Protein AF-A0A4U0QUI2-F1 (afdb_monomer)

Organism: NCBI:txid2023261

Mean predicted aligned error: 5.68 Å

Nearest PDB structures (foldseek):
  6c28-assembly3_A  TM=4.066E-01  e=9.642E-01  Rhodopseudomonas palustris CGA009
  7bdv-assembly1_A  TM=3.893E-01  e=1.362E+00  Sulfobacillus thermosulfidooxidans

Sequence (97 aa):
MGNPTEIISDHEIERGHGSANFGDISPRTVVNQGVLKTAFGYSHGSTAIEILHWHHLIRQDRKMGNQWVLTVKGQKYLRAVYGAHFSEMMRIGAHHA

Secondary structure (DSSP, 8-state):
---HHHHS-HHHHHHHHTTS--TTS-HHHHHHHHHHHHHTT----HHHHHHHHHTTSEEEEGGGTTEEEE-HHHHHHHHHHHTTTHHHHHHHHTT--

Foldseek 3Di:
DDALCVLPNLVNLCVVDVPPPPDPDRSVRLQLVLLLCQLLQHDDDPVSCVSCVVSQQWAQDVVVVRGIHGDPSVLVSNCNNQVVCSVVSNVVSVVND

pLDDT: mean 85.2, std 12.18, range [41.69, 96.25]

Radius of gyration: 13.09 Å; Cα contacts (8 Å, |Δi|>4): 103; chains: 1; bounding box: 28×31×36 Å

Solvent-accessible surface area (backbone atoms only — not comparable to full-atom values): 5699 Å² total; per-residue (Å²): 133,59,58,43,56,82,80,53,40,68,65,61,57,40,72,81,44,69,86,62,87,58,80,97,48,54,73,66,55,51,52,59,51,44,49,50,32,32,70,61,69,48,87,75,58,69,69,56,49,50,56,37,41,74,73,46,25,36,44,70,34,73,90,62,80,55,38,63,36,64,31,76,58,19,51,54,40,45,38,26,73,40,50,93,49,38,72,60,52,54,54,60,36,64,75,78,110

Structure (mmCIF, N/CA/C/O backbone):
data_AF-A0A4U0QUI2-F1
#
_entry.id   AF-A0A4U0QUI2-F1
#
loop_
_atom_site.group_PDB
_atom_site.id
_atom_site.type_symbol
_atom_site.label_atom_id
_atom_site.label_alt_id
_atom_site.label_comp_id
_atom_site.label_asym_id
_atom_site.label_entity_id
_atom_site.label_seq_id
_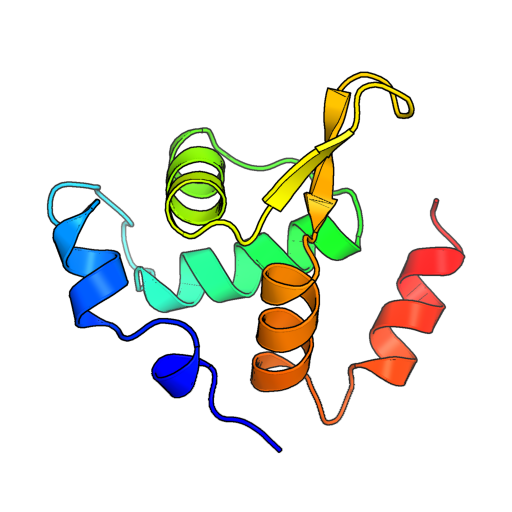atom_site.pdbx_PDB_ins_code
_atom_site.Cartn_x
_atom_site.Cartn_y
_atom_site.Cartn_z
_atom_site.occupancy
_atom_site.B_iso_or_equiv
_atom_site.auth_seq_id
_atom_site.auth_comp_id
_atom_site.auth_asym_id
_atom_site.auth_atom_id
_atom_site.pdbx_PDB_model_num
ATOM 1 N N . MET A 1 1 ? -11.929 -15.915 -2.475 1.00 59.91 1 MET A N 1
ATOM 2 C CA . MET A 1 1 ? -11.008 -14.806 -2.130 1.00 59.91 1 MET A CA 1
ATOM 3 C C . MET A 1 1 ? -10.810 -13.988 -3.391 1.00 59.91 1 MET A C 1
ATOM 5 O O . MET A 1 1 ? -10.745 -14.605 -4.442 1.00 59.91 1 MET A O 1
ATOM 9 N N . GLY A 1 2 ? -10.819 -12.654 -3.314 1.00 73.38 2 GLY A N 1
ATOM 10 C CA . GLY A 1 2 ? -10.574 -11.814 -4.496 1.00 73.38 2 GLY A CA 1
ATOM 11 C C . GLY A 1 2 ? -9.086 -11.755 -4.831 1.00 73.38 2 GLY A C 1
ATOM 12 O O . GLY A 1 2 ? -8.265 -11.937 -3.932 1.00 73.38 2 GLY A O 1
ATOM 13 N N . ASN A 1 3 ? -8.746 -11.497 -6.092 1.00 87.50 3 ASN A N 1
ATOM 14 C CA . ASN A 1 3 ? -7.363 -11.314 -6.521 1.00 87.50 3 ASN A CA 1
ATOM 15 C C . ASN A 1 3 ? -6.997 -9.814 -6.463 1.00 87.50 3 ASN A C 1
ATOM 17 O O . ASN A 1 3 ? -7.740 -8.992 -7.002 1.00 87.50 3 ASN A O 1
ATOM 21 N N . PRO A 1 4 ? -5.883 -9.399 -5.824 1.00 92.38 4 PRO A N 1
ATOM 22 C CA . PRO A 1 4 ? -5.486 -7.988 -5.791 1.00 92.38 4 PRO A CA 1
ATOM 23 C C . PRO A 1 4 ? -5.315 -7.361 -7.185 1.00 92.38 4 PRO A C 1
ATOM 25 O O . PRO A 1 4 ? -5.543 -6.157 -7.326 1.00 92.38 4 PRO A O 1
ATOM 28 N N . THR A 1 5 ? -4.985 -8.151 -8.216 1.00 93.69 5 THR A N 1
ATOM 29 C CA . THR A 1 5 ? -4.871 -7.656 -9.598 1.00 93.69 5 THR A CA 1
ATOM 30 C C . THR A 1 5 ? -6.219 -7.293 -10.230 1.00 93.69 5 THR A C 1
ATOM 32 O O . THR A 1 5 ? -6.248 -6.492 -11.158 1.00 93.69 5 THR A O 1
ATOM 35 N N . GLU A 1 6 ? -7.337 -7.803 -9.701 1.00 92.75 6 GLU A N 1
ATOM 36 C CA . GLU A 1 6 ? -8.700 -7.422 -10.116 1.00 92.75 6 GLU A CA 1
ATOM 37 C C . GLU A 1 6 ? -9.136 -6.076 -9.513 1.00 92.75 6 GLU A C 1
ATOM 39 O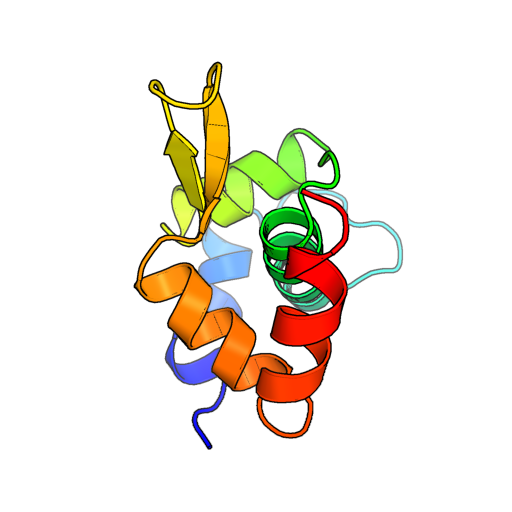 O . GLU A 1 6 ? -10.078 -5.450 -9.993 1.00 92.75 6 GLU A O 1
ATOM 44 N N . ILE A 1 7 ? -8.478 -5.628 -8.437 1.00 94.50 7 ILE A N 1
ATOM 45 C CA . ILE A 1 7 ? -8.785 -4.359 -7.756 1.00 94.50 7 ILE A CA 1
ATOM 46 C C . ILE A 1 7 ? -7.936 -3.219 -8.327 1.00 94.50 7 ILE A C 1
ATOM 48 O O . ILE A 1 7 ? -8.416 -2.087 -8.441 1.00 94.50 7 ILE A O 1
ATOM 52 N N . ILE A 1 8 ? -6.666 -3.512 -8.620 1.00 93.31 8 ILE A N 1
ATOM 53 C CA . ILE A 1 8 ? -5.727 -2.644 -9.338 1.00 93.31 8 ILE A CA 1
ATOM 54 C C . ILE A 1 8 ? -4.839 -3.559 -10.175 1.00 93.31 8 ILE A C 1
ATOM 56 O O . ILE A 1 8 ? -4.103 -4.364 -9.603 1.00 93.31 8 ILE A O 1
ATOM 60 N N . SER A 1 9 ? -4.862 -3.419 -11.494 1.00 93.06 9 SER A N 1
ATOM 61 C CA . SER A 1 9 ? -3.996 -4.172 -12.413 1.00 93.06 9 SER A CA 1
ATOM 62 C C . SER A 1 9 ? -2.529 -3.723 -12.3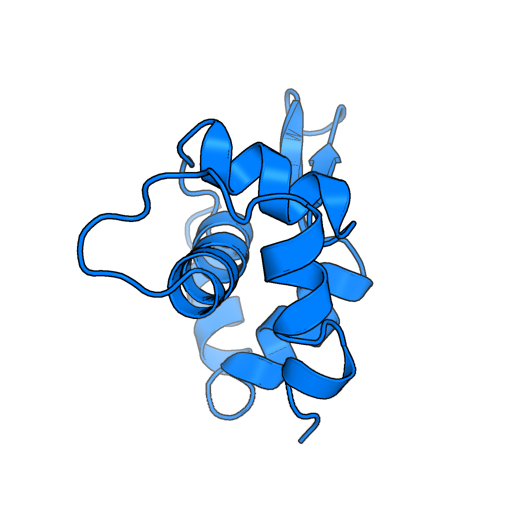31 1.00 93.06 9 SER A C 1
ATOM 64 O O . SER A 1 9 ? -2.240 -2.619 -11.875 1.00 93.06 9 SER A O 1
ATOM 66 N N . ASP A 1 10 ? -1.573 -4.563 -12.747 1.00 90.94 10 ASP A N 1
ATOM 67 C CA . ASP A 1 10 ? -0.147 -4.173 -12.744 1.00 90.94 10 ASP A CA 1
ATOM 68 C C . ASP A 1 10 ? 0.105 -2.986 -13.683 1.00 90.94 10 ASP A C 1
ATOM 70 O O . ASP A 1 10 ? 0.770 -2.026 -13.302 1.00 90.94 10 ASP A O 1
ATOM 74 N N . HIS A 1 11 ? -0.553 -2.984 -14.844 1.00 89.25 11 HIS A N 1
ATOM 75 C CA . HIS A 1 11 ? -0.511 -1.871 -15.789 1.00 89.25 11 HIS A CA 1
ATOM 76 C C . HIS A 1 11 ? -1.008 -0.550 -15.176 1.00 89.25 11 HIS A C 1
ATOM 78 O O . HIS A 1 11 ? -0.474 0.512 -15.483 1.00 89.25 11 HIS A O 1
ATOM 84 N N . GLU A 1 12 ? -2.018 -0.571 -14.298 1.00 89.75 12 GLU A N 1
ATOM 85 C CA . GL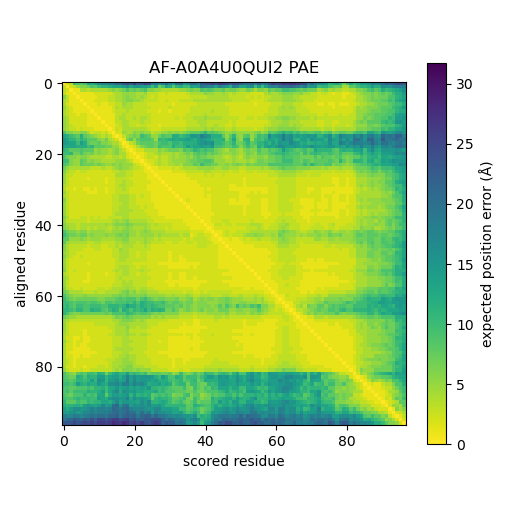U A 1 12 ? -2.444 0.647 -13.595 1.00 89.75 12 GLU A CA 1
ATOM 86 C C . GLU A 1 12 ? -1.360 1.179 -12.654 1.00 89.75 12 GLU A C 1
ATOM 88 O O . GLU A 1 12 ? -1.157 2.393 -12.617 1.00 89.75 12 GLU A O 1
ATOM 93 N N . ILE A 1 13 ? -0.647 0.299 -11.944 1.00 88.38 13 ILE A N 1
ATOM 94 C CA . ILE A 1 13 ? 0.469 0.691 -11.067 1.00 88.38 13 ILE A CA 1
ATOM 95 C C . ILE A 1 13 ? 1.614 1.282 -11.900 1.00 88.38 13 ILE A C 1
ATOM 97 O O . ILE A 1 13 ? 2.169 2.327 -11.556 1.00 88.38 13 ILE A O 1
ATOM 101 N N . GLU A 1 14 ? 1.941 0.647 -13.023 1.00 85.94 14 GLU A N 1
ATOM 102 C CA . GLU A 1 14 ? 2.998 1.091 -13.935 1.00 85.94 14 GLU A CA 1
ATOM 103 C C . GLU A 1 14 ? 2.653 2.409 -14.637 1.00 85.94 14 GLU A C 1
ATOM 105 O O . GLU A 1 14 ? 3.522 3.259 -14.821 1.00 85.94 14 GLU A O 1
ATOM 110 N N . ARG A 1 15 ? 1.386 2.643 -14.994 1.00 81.69 15 ARG A N 1
ATOM 111 C CA . ARG A 1 15 ? 0.976 3.855 -15.718 1.00 81.69 15 ARG A CA 1
ATOM 112 C C . ARG A 1 15 ? 1.176 5.136 -14.906 1.00 81.69 15 ARG A C 1
ATOM 114 O O . ARG A 1 15 ? 1.485 6.171 -15.490 1.00 81.69 15 ARG A O 1
ATOM 121 N N . GLY A 1 16 ? 0.973 5.084 -13.589 1.00 67.44 16 GLY A N 1
ATOM 122 C CA . GLY A 1 16 ? 1.161 6.246 -12.713 1.00 67.44 16 GLY A CA 1
ATOM 123 C C . GLY A 1 16 ? 2.617 6.475 -12.302 1.00 67.44 16 GLY A C 1
ATOM 124 O O . GLY A 1 16 ? 3.002 7.605 -12.012 1.00 67.44 16 GLY A O 1
ATOM 125 N N . HIS A 1 17 ? 3.431 5.411 -12.282 1.00 70.12 17 HIS A N 1
ATOM 126 C CA . HIS A 1 17 ? 4.717 5.408 -11.574 1.00 70.12 17 HIS A CA 1
ATOM 127 C C . HIS A 1 17 ? 5.825 4.590 -12.254 1.00 70.12 17 HIS A C 1
ATOM 129 O O . HIS A 1 17 ? 6.805 4.235 -11.605 1.00 70.12 17 HIS A O 1
ATOM 135 N N . GLY A 1 18 ? 5.717 4.299 -13.552 1.00 64.50 18 GLY A N 1
ATOM 136 C CA . GLY A 1 18 ? 6.687 3.484 -14.298 1.00 64.50 18 GLY A CA 1
ATOM 137 C C . GLY A 1 18 ? 8.106 4.063 -14.350 1.00 64.50 18 GLY A C 1
ATOM 138 O O . GLY A 1 18 ? 9.049 3.345 -14.660 1.00 64.50 18 GLY A O 1
ATOM 139 N N . SER A 1 19 ? 8.277 5.343 -14.008 1.00 71.31 19 SER A N 1
ATOM 140 C CA . SER A 1 19 ? 9.580 6.002 -13.865 1.00 71.31 19 SER A CA 1
ATOM 141 C C . SER A 1 19 ? 10.136 5.993 -12.435 1.00 71.31 19 SER A C 1
ATOM 143 O O . SER A 1 19 ? 11.237 6.495 -12.211 1.00 71.31 19 SER A O 1
ATOM 145 N N . ALA A 1 20 ? 9.388 5.497 -11.446 1.00 77.75 20 ALA A N 1
ATOM 146 C CA . ALA A 1 20 ? 9.848 5.443 -10.064 1.00 77.75 20 ALA A CA 1
ATOM 147 C C . ALA A 1 20 ? 10.874 4.314 -9.877 1.00 77.75 20 ALA A C 1
ATOM 149 O O . ALA A 1 20 ? 10.698 3.199 -10.365 1.00 77.75 20 ALA A O 1
ATOM 150 N N . ASN A 1 21 ? 11.950 4.601 -9.141 1.00 80.62 21 ASN A N 1
ATOM 151 C CA . ASN A 1 21 ? 12.950 3.599 -8.790 1.00 80.62 21 ASN A CA 1
ATOM 152 C C . ASN A 1 21 ? 12.517 2.858 -7.520 1.00 80.62 21 ASN A C 1
ATOM 154 O O . ASN A 1 21 ? 12.517 3.429 -6.428 1.00 80.62 21 ASN A O 1
ATOM 158 N N . PHE A 1 22 ? 12.165 1.586 -7.674 1.00 80.69 22 PHE A N 1
ATOM 159 C CA . PHE A 1 22 ? 11.779 0.708 -6.572 1.00 80.69 22 PHE A CA 1
ATOM 160 C C . PHE A 1 22 ? 12.935 -0.170 -6.067 1.00 80.69 22 PHE A C 1
ATOM 162 O O . PHE A 1 2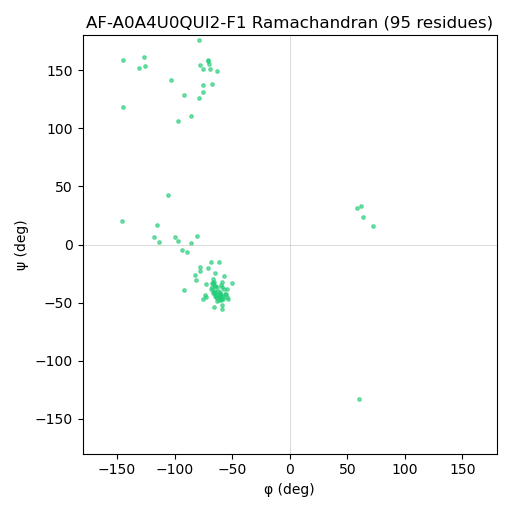2 ? 12.730 -0.979 -5.166 1.00 80.69 22 PHE A O 1
ATOM 169 N N . GLY A 1 23 ? 14.150 -0.017 -6.602 1.00 84.88 23 GLY A N 1
ATOM 170 C CA . GLY A 1 23 ? 15.266 -0.918 -6.317 1.00 84.88 23 GLY A CA 1
ATOM 171 C C . GLY A 1 23 ? 14.930 -2.354 -6.728 1.00 84.88 23 GLY A C 1
ATOM 172 O O . GLY A 1 23 ? 14.392 -2.581 -7.809 1.00 84.88 23 GLY A O 1
ATOM 173 N N . ASP A 1 24 ? 15.197 -3.310 -5.838 1.00 88.25 24 ASP A N 1
ATOM 174 C CA . ASP A 1 24 ? 15.006 -4.745 -6.100 1.00 88.25 24 ASP A CA 1
ATOM 175 C C . ASP A 1 24 ? 13.578 -5.251 -5.822 1.00 88.25 24 ASP A C 1
ATOM 177 O O . ASP A 1 24 ? 13.302 -6.447 -5.943 1.00 88.25 24 ASP A O 1
ATOM 181 N N . ILE A 1 25 ? 12.654 -4.374 -5.412 1.00 89.25 25 ILE A N 1
ATOM 182 C CA . ILE A 1 25 ? 11.269 -4.762 -5.117 1.00 89.25 25 ILE A CA 1
ATOM 183 C C . ILE A 1 25 ? 10.320 -4.355 -6.241 1.00 89.25 25 ILE A C 1
ATOM 185 O O . ILE A 1 25 ? 10.417 -3.274 -6.814 1.00 89.25 25 ILE A O 1
ATOM 189 N N . SER A 1 26 ? 9.346 -5.219 -6.534 1.00 90.50 26 SER A N 1
ATOM 190 C CA . SER A 1 26 ? 8.335 -4.907 -7.546 1.00 90.50 26 SER A CA 1
ATOM 191 C C . SER A 1 26 ? 7.393 -3.779 -7.081 1.00 90.50 26 SER A C 1
ATOM 193 O O . SER A 1 26 ? 7.087 -3.693 -5.882 1.00 90.50 26 SER A O 1
ATOM 195 N N . PRO A 1 27 ? 6.832 -2.974 -8.004 1.00 90.62 27 PRO A N 1
ATOM 196 C CA . PRO A 1 27 ? 5.802 -1.986 -7.674 1.00 90.62 27 PRO A CA 1
ATOM 197 C C . PRO A 1 27 ? 4.607 -2.608 -6.932 1.00 90.62 27 PRO A C 1
ATOM 199 O O . PRO A 1 27 ? 4.091 -2.051 -5.963 1.00 90.62 27 PRO A O 1
ATOM 202 N N . ARG A 1 28 ? 4.206 -3.827 -7.320 1.00 93.81 28 ARG A N 1
ATOM 203 C CA . ARG A 1 28 ? 3.153 -4.592 -6.640 1.00 93.81 28 ARG A CA 1
ATOM 204 C C . ARG A 1 28 ? 3.508 -4.890 -5.184 1.00 93.81 28 ARG A C 1
ATOM 206 O O . ARG A 1 28 ? 2.658 -4.749 -4.304 1.00 93.81 28 ARG A O 1
ATOM 213 N N . THR A 1 29 ? 4.755 -5.273 -4.913 1.00 92.81 29 THR A N 1
ATOM 214 C CA . THR A 1 29 ? 5.250 -5.511 -3.550 1.00 92.81 29 THR A CA 1
ATOM 215 C C . THR A 1 29 ? 5.160 -4.240 -2.708 1.00 92.81 29 THR A C 1
ATOM 217 O O . THR A 1 29 ? 4.724 -4.311 -1.558 1.00 92.81 29 THR A O 1
ATOM 220 N N . VAL A 1 30 ? 5.485 -3.076 -3.282 1.00 92.44 30 VAL A N 1
ATOM 221 C CA . VAL A 1 30 ? 5.344 -1.773 -2.608 1.00 92.44 30 VAL A CA 1
ATOM 222 C C . VAL A 1 30 ? 3.893 -1.509 -2.217 1.00 92.44 30 VAL A C 1
ATOM 224 O O . VAL A 1 30 ? 3.633 -1.152 -1.070 1.00 92.44 30 VAL A O 1
ATOM 227 N N . VAL A 1 31 ? 2.938 -1.744 -3.121 1.00 94.50 31 VAL A N 1
ATOM 228 C CA . VAL A 1 31 ? 1.506 -1.579 -2.822 1.00 94.50 31 VAL A CA 1
ATOM 229 C C . VAL A 1 31 ? 1.053 -2.551 -1.727 1.00 94.50 31 VAL A C 1
ATOM 231 O O . VAL A 1 31 ? 0.402 -2.132 -0.769 1.00 94.50 31 VAL A O 1
ATOM 234 N N . ASN A 1 32 ? 1.440 -3.828 -1.818 1.00 94.81 32 ASN A N 1
ATOM 235 C CA . ASN A 1 32 ? 1.075 -4.867 -0.848 1.00 94.81 32 ASN A CA 1
ATOM 236 C C . ASN A 1 32 ? 1.604 -4.572 0.563 1.00 94.81 32 ASN A C 1
ATOM 238 O O . ASN A 1 32 ? 0.880 -4.743 1.548 1.00 94.81 32 ASN A O 1
ATOM 242 N N . GLN A 1 33 ? 2.859 -4.133 0.675 1.00 93.50 33 GLN A N 1
ATOM 243 C CA . GLN A 1 33 ? 3.448 -3.727 1.952 1.00 93.50 33 GLN A CA 1
ATOM 244 C C . GLN A 1 33 ? 2.886 -2.390 2.434 1.00 93.50 33 GLN A C 1
ATOM 246 O O . GLN A 1 33 ? 2.726 -2.191 3.634 1.00 93.50 33 GLN A O 1
ATOM 251 N N . GLY A 1 34 ? 2.572 -1.482 1.512 1.00 94.25 34 GLY A N 1
ATOM 252 C CA . GLY A 1 34 ? 1.990 -0.179 1.794 1.00 94.25 34 GLY A CA 1
ATOM 253 C C . GLY A 1 34 ? 0.656 -0.295 2.520 1.00 94.25 34 GLY A C 1
ATOM 254 O O . GLY A 1 34 ? 0.535 0.184 3.643 1.00 94.25 34 GLY A O 1
ATOM 255 N N . VAL A 1 35 ? -0.306 -1.027 1.944 1.00 94.62 35 VAL A N 1
ATOM 256 C CA . VAL A 1 35 ? -1.616 -1.239 2.589 1.00 94.62 35 VAL A CA 1
ATOM 257 C C . VAL A 1 35 ? -1.497 -1.934 3.945 1.00 94.62 35 VAL A C 1
ATOM 259 O O . VAL A 1 35 ? -2.261 -1.632 4.859 1.00 94.62 35 VAL A O 1
ATOM 262 N N . LEU A 1 36 ? -0.527 -2.844 4.085 1.00 93.69 36 LEU A N 1
ATOM 263 C CA . LEU A 1 36 ? -0.252 -3.540 5.334 1.00 93.69 36 LEU A CA 1
ATOM 264 C C . LEU A 1 36 ? 0.238 -2.552 6.390 1.00 93.69 36 LEU A C 1
ATOM 266 O O . LEU A 1 36 ? -0.352 -2.442 7.458 1.00 93.69 36 LEU A O 1
ATOM 270 N N . LYS A 1 37 ? 1.278 -1.779 6.071 1.00 93.38 37 LYS A N 1
ATOM 271 C CA . LYS A 1 37 ? 1.817 -0.752 6.962 1.00 93.38 37 LYS A CA 1
ATOM 272 C C . LYS A 1 37 ? 0.741 0.251 7.368 1.00 93.38 37 LYS A C 1
ATOM 274 O O . LYS A 1 37 ? 0.673 0.580 8.546 1.00 93.38 37 LYS A O 1
ATOM 279 N N . THR A 1 38 ? -0.112 0.692 6.434 1.00 93.81 38 THR A N 1
ATOM 280 C CA . THR A 1 38 ? -1.217 1.611 6.752 1.00 93.81 38 THR A CA 1
ATOM 281 C C . THR A 1 38 ? -2.178 0.984 7.760 1.00 93.81 38 THR A C 1
ATOM 283 O O . THR A 1 38 ? -2.586 1.649 8.705 1.00 93.81 38 THR A O 1
ATOM 286 N N . ALA A 1 39 ? -2.523 -0.298 7.590 1.00 90.94 39 ALA A N 1
ATOM 287 C CA . ALA A 1 39 ? -3.430 -1.007 8.495 1.00 90.94 39 ALA A CA 1
ATOM 288 C C . ALA A 1 39 ? -2.923 -1.043 9.945 1.00 90.94 39 ALA A C 1
ATOM 290 O O . ALA A 1 39 ? -3.724 -1.015 10.873 1.00 90.94 39 ALA A O 1
ATOM 291 N N . PHE A 1 40 ? -1.602 -1.089 10.120 1.00 89.38 40 PHE A N 1
ATOM 292 C CA . PHE A 1 40 ? -0.930 -1.146 11.418 1.00 89.38 40 PHE A CA 1
ATOM 293 C C . PHE A 1 40 ? -0.391 0.214 11.898 1.00 89.38 40 PHE A C 1
ATOM 295 O O . PHE A 1 40 ? 0.321 0.266 12.895 1.00 89.38 40 PHE A O 1
ATOM 302 N N . GLY A 1 41 ? -0.685 1.315 11.198 1.00 88.25 41 GLY A N 1
ATOM 303 C CA . GLY A 1 41 ? -0.247 2.657 11.600 1.00 88.25 41 GLY A CA 1
ATOM 304 C C . GLY A 1 41 ? 1.250 2.947 11.409 1.00 88.25 41 GLY A C 1
ATOM 305 O O . GLY A 1 41 ? 1.760 3.924 11.953 1.00 88.25 41 GLY A O 1
ATOM 306 N N . TYR A 1 42 ? 1.974 2.137 10.632 1.00 89.62 42 TYR A N 1
ATOM 307 C CA . TYR A 1 42 ? 3.385 2.392 10.327 1.00 89.62 42 TYR A CA 1
ATOM 308 C C . TYR A 1 42 ? 3.560 3.516 9.299 1.00 89.62 42 TYR A C 1
ATOM 310 O O . TYR A 1 42 ? 2.743 3.701 8.398 1.00 89.62 42 TYR A O 1
ATOM 318 N N . SER A 1 43 ? 4.688 4.225 9.377 1.00 87.12 43 SER A N 1
ATOM 319 C CA . SER A 1 43 ? 5.057 5.285 8.433 1.00 87.12 43 SER A CA 1
ATOM 320 C C . SER A 1 43 ? 5.439 4.745 7.049 1.00 87.12 43 SER A C 1
ATOM 322 O O . SER A 1 43 ? 5.735 3.559 6.860 1.00 87.12 43 SER A O 1
ATOM 324 N N . HIS A 1 44 ? 5.358 5.608 6.036 1.00 86.25 44 HIS A N 1
ATOM 325 C CA . HIS A 1 44 ? 5.609 5.277 4.631 1.00 86.25 44 HIS A CA 1
ATOM 326 C C . HIS A 1 44 ? 6.563 6.304 4.020 1.00 86.25 44 HIS A C 1
ATOM 328 O O . HIS A 1 44 ? 6.572 7.466 4.425 1.00 86.25 44 HIS A O 1
ATOM 334 N N . GLY A 1 45 ? 7.329 5.888 3.010 1.00 87.62 45 GLY A N 1
ATOM 335 C CA . GLY A 1 45 ? 8.034 6.828 2.138 1.00 87.62 45 GLY A CA 1
ATOM 336 C C . GLY A 1 45 ? 7.055 7.587 1.234 1.00 87.62 45 GLY A C 1
ATOM 337 O O . GLY A 1 45 ? 5.973 7.080 0.929 1.00 87.62 45 GLY A O 1
ATOM 338 N N . SER A 1 46 ? 7.447 8.779 0.778 1.00 88.44 46 SER A N 1
ATOM 339 C CA . SER A 1 46 ? 6.620 9.657 -0.068 1.00 88.44 46 SER A CA 1
ATOM 340 C C . SER A 1 46 ? 6.113 8.960 -1.332 1.00 88.44 46 SER A C 1
ATOM 342 O O . SER A 1 46 ? 4.920 9.016 -1.611 1.00 88.44 46 SER A O 1
ATOM 344 N N . THR A 1 47 ? 6.974 8.219 -2.033 1.00 88.81 47 THR A N 1
ATOM 345 C CA . THR A 1 47 ? 6.600 7.463 -3.240 1.00 88.81 47 THR A CA 1
ATOM 346 C C . THR A 1 47 ? 5.506 6.432 -2.959 1.00 88.81 47 THR A C 1
ATOM 348 O O . THR A 1 47 ? 4.543 6.328 -3.711 1.00 88.81 47 THR A O 1
ATOM 351 N N . ALA A 1 48 ? 5.607 5.690 -1.851 1.00 91.38 48 ALA A N 1
ATOM 352 C CA . ALA A 1 48 ? 4.589 4.707 -1.483 1.00 91.38 48 ALA A CA 1
ATOM 353 C C . ALA A 1 48 ? 3.254 5.385 -1.138 1.00 91.38 48 ALA A C 1
ATOM 355 O O . ALA A 1 48 ? 2.203 4.898 -1.544 1.00 91.38 48 ALA A O 1
ATOM 356 N N . ILE A 1 49 ? 3.286 6.522 -0.432 1.00 92.81 49 ILE A N 1
ATOM 357 C CA . ILE A 1 49 ? 2.084 7.318 -0.139 1.00 92.81 49 ILE A CA 1
ATOM 358 C C . ILE A 1 49 ? 1.416 7.766 -1.435 1.00 92.81 49 ILE A C 1
ATOM 360 O O . ILE A 1 49 ? 0.207 7.609 -1.576 1.00 92.81 49 ILE A O 1
ATOM 364 N N . GLU A 1 50 ? 2.193 8.296 -2.376 1.00 91.94 50 GLU A N 1
ATOM 365 C CA . GLU A 1 50 ? 1.682 8.806 -3.644 1.00 91.94 50 GLU A CA 1
ATOM 366 C C . GLU A 1 50 ? 0.995 7.707 -4.458 1.00 91.94 50 GLU A C 1
ATOM 368 O O . GLU A 1 50 ? -0.155 7.886 -4.852 1.00 91.94 50 GLU A O 1
ATOM 373 N N . ILE A 1 51 ? 1.629 6.537 -4.595 1.00 92.38 51 ILE A N 1
ATOM 374 C CA . ILE A 1 51 ? 1.051 5.371 -5.282 1.00 92.38 51 ILE A CA 1
ATOM 375 C C . ILE A 1 51 ? -0.264 4.945 -4.624 1.00 92.38 51 ILE A C 1
ATOM 377 O O . ILE A 1 51 ? -1.301 4.805 -5.278 1.00 92.38 51 ILE A O 1
ATOM 381 N N . LEU A 1 52 ? -0.248 4.739 -3.305 1.00 95.00 52 LEU A N 1
ATOM 382 C CA . LEU A 1 52 ? -1.427 4.285 -2.570 1.00 95.00 52 LEU A CA 1
ATOM 383 C C . LEU A 1 52 ? -2.568 5.312 -2.642 1.00 95.00 52 LEU A C 1
ATOM 385 O O . LEU A 1 52 ? -3.740 4.932 -2.714 1.00 95.00 52 LEU A O 1
ATOM 389 N N . HIS A 1 53 ? -2.238 6.602 -2.611 1.00 94.69 53 HIS A N 1
ATOM 390 C CA . HIS A 1 53 ? -3.203 7.691 -2.675 1.00 94.69 53 HIS A CA 1
ATOM 391 C C . HIS A 1 53 ? -3.781 7.866 -4.085 1.00 94.69 53 HIS A C 1
ATOM 393 O O . HIS A 1 53 ? -5.004 7.969 -4.215 1.00 94.69 53 HIS A O 1
ATOM 399 N N . TRP A 1 54 ? -2.946 7.810 -5.133 1.00 93.62 54 TRP A N 1
ATOM 400 C CA . TRP A 1 54 ? -3.371 7.836 -6.540 1.00 93.62 54 TRP A CA 1
ATOM 401 C C . TRP A 1 54 ? -4.402 6.740 -6.796 1.00 93.62 54 TRP A C 1
ATOM 403 O O . TRP A 1 54 ? -5.477 6.996 -7.334 1.00 93.62 54 TRP A O 1
ATOM 413 N N . HIS A 1 55 ? -4.137 5.517 -6.335 1.00 94.25 55 HIS A N 1
ATOM 414 C CA . HIS A 1 55 ? -5.058 4.397 -6.527 1.00 94.25 55 HIS A CA 1
ATOM 415 C C . HIS A 1 55 ? -6.228 4.345 -5.533 1.00 94.25 55 HIS A C 1
ATOM 417 O O . HIS A 1 55 ? -7.004 3.377 -5.550 1.00 94.25 55 HIS A O 1
ATOM 423 N N . HIS A 1 56 ? -6.386 5.375 -4.698 1.00 96.12 56 HIS A N 1
ATOM 424 C CA . HIS A 1 56 ? -7.439 5.512 -3.690 1.00 96.12 56 HIS A CA 1
ATOM 425 C C . HIS A 1 56 ? -7.473 4.373 -2.664 1.00 96.12 56 HIS A C 1
ATOM 427 O O . HIS A 1 56 ? -8.541 4.006 -2.167 1.00 96.12 56 HIS A O 1
ATOM 433 N N . LEU A 1 57 ? -6.318 3.792 -2.339 1.00 96.19 57 LEU A N 1
ATOM 434 C CA . LEU A 1 57 ? -6.185 2.771 -1.297 1.00 96.19 57 LEU A CA 1
ATOM 435 C C . LEU A 1 57 ? -6.100 3.387 0.099 1.00 96.19 57 LEU A C 1
ATOM 437 O O . LEU A 1 57 ? -6.583 2.788 1.060 1.00 96.19 57 LEU A O 1
ATOM 441 N N . ILE A 1 58 ? -5.543 4.593 0.203 1.00 96.25 58 ILE A N 1
ATOM 442 C CA . ILE A 1 58 ? -5.422 5.341 1.457 1.00 96.25 58 ILE A CA 1
ATOM 443 C C . ILE A 1 58 ? -6.018 6.743 1.336 1.00 96.25 58 ILE A C 1
ATOM 445 O O . ILE A 1 58 ? -6.196 7.270 0.238 1.00 96.25 58 ILE A O 1
ATOM 449 N N . ARG A 1 59 ? -6.307 7.355 2.483 1.00 95.38 59 ARG A N 1
ATOM 450 C CA . ARG A 1 59 ? -6.679 8.770 2.617 1.00 95.38 59 ARG A CA 1
ATOM 451 C C . ARG A 1 59 ? -6.121 9.337 3.919 1.00 95.38 59 ARG A C 1
ATOM 453 O O . ARG A 1 59 ? -5.871 8.573 4.847 1.00 95.38 59 ARG A O 1
ATOM 460 N N . GLN A 1 60 ? -5.986 10.656 4.010 1.00 93.31 60 GLN A N 1
ATOM 461 C CA . GLN A 1 60 ? -5.718 11.301 5.296 1.00 93.31 60 GLN A CA 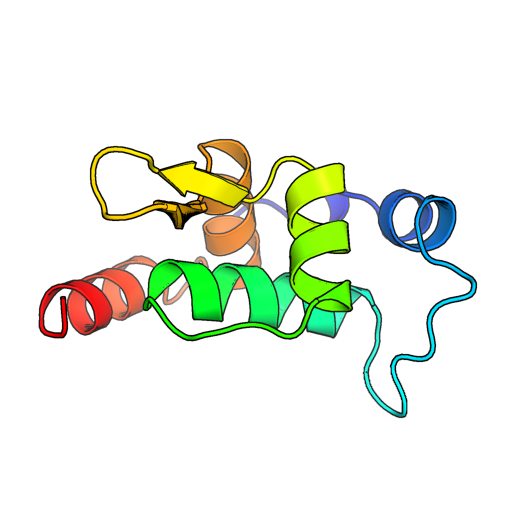1
ATOM 462 C C . GLN A 1 60 ? -6.989 11.342 6.141 1.00 93.31 60 GLN A C 1
ATOM 464 O O . GLN A 1 60 ? -8.046 11.776 5.670 1.00 93.31 60 GLN A O 1
ATOM 469 N N . ASP A 1 61 ? -6.874 10.932 7.398 1.00 88.81 61 ASP A N 1
ATOM 470 C CA . ASP A 1 61 ? -7.896 11.157 8.407 1.00 88.81 61 ASP A CA 1
ATOM 471 C C . ASP A 1 61 ? -7.551 12.396 9.239 1.00 88.81 61 ASP A C 1
ATOM 473 O O . ASP A 1 61 ? -6.672 12.389 10.102 1.00 88.81 61 ASP A O 1
ATOM 477 N N . ARG A 1 62 ? -8.284 13.483 8.987 1.00 85.25 62 ARG A N 1
ATOM 478 C CA . ARG A 1 62 ? -8.122 14.751 9.713 1.00 85.25 62 ARG A CA 1
ATOM 479 C C . ARG A 1 62 ? -8.486 14.639 11.193 1.00 85.25 62 ARG A C 1
ATOM 481 O O . ARG A 1 62 ? -8.001 15.434 11.989 1.00 85.25 62 ARG A O 1
ATOM 488 N N . LYS A 1 63 ? -9.328 13.672 11.572 1.00 85.25 63 LYS A N 1
ATOM 489 C CA . LYS A 1 63 ? -9.707 13.441 12.973 1.00 85.25 63 LYS A CA 1
ATOM 490 C C . LYS A 1 63 ? -8.610 12.707 13.740 1.00 85.25 63 LYS A C 1
ATOM 492 O O . LYS A 1 63 ? -8.535 12.847 14.953 1.00 85.25 63 LYS A O 1
ATOM 497 N N . MET A 1 64 ? -7.741 11.982 13.034 1.00 79.00 64 MET A N 1
ATOM 498 C CA . MET A 1 64 ? -6.596 11.260 13.596 1.00 79.00 64 MET A CA 1
ATOM 499 C C . MET A 1 64 ? -5.279 11.980 13.281 1.00 79.00 64 MET A C 1
ATOM 501 O O . MET A 1 64 ? -4.308 11.365 12.860 1.00 79.00 64 MET A O 1
ATOM 505 N N . GLY A 1 65 ? -5.247 13.311 13.410 1.00 84.19 65 GLY A N 1
ATOM 506 C CA . GLY A 1 65 ? -4.010 14.084 13.244 1.00 84.19 65 GLY A CA 1
ATOM 507 C C . GLY A 1 65 ? -3.381 13.995 11.847 1.00 84.19 65 GLY A C 1
ATOM 508 O O . GLY A 1 65 ? -2.160 14.027 11.730 1.00 84.19 65 GLY A O 1
ATOM 509 N N . ASN A 1 66 ? -4.195 13.875 10.791 1.00 83.44 66 ASN A N 1
ATOM 510 C CA . ASN A 1 66 ? -3.764 13.693 9.396 1.00 83.44 66 ASN A CA 1
ATOM 511 C C . ASN A 1 66 ? -3.003 12.383 9.126 1.00 83.44 66 ASN A C 1
ATOM 513 O O . ASN A 1 66 ? -2.256 12.293 8.148 1.00 83.44 66 ASN A O 1
ATOM 517 N N . GLN A 1 67 ? -3.210 11.355 9.951 1.00 88.12 67 GLN A N 1
ATOM 518 C CA . GLN A 1 67 ? -2.684 10.019 9.684 1.00 88.12 67 GLN A CA 1
ATOM 519 C C . GLN A 1 67 ? -3.279 9.418 8.407 1.00 88.12 67 GLN A C 1
ATOM 521 O O . GLN A 1 67 ? -4.428 9.676 8.040 1.00 88.12 67 GLN A O 1
ATOM 526 N N . TRP A 1 68 ? -2.490 8.586 7.731 1.00 93.31 68 TRP A N 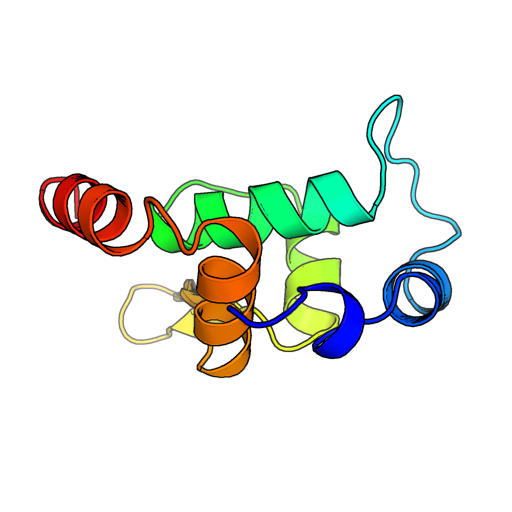1
ATOM 527 C CA . TRP A 1 68 ? -2.957 7.810 6.590 1.00 93.31 68 TRP A CA 1
ATOM 528 C C . TRP A 1 68 ? -3.744 6.596 7.071 1.00 93.31 68 TRP A C 1
ATOM 530 O O . TRP A 1 68 ? -3.241 5.793 7.850 1.00 93.31 68 TRP A O 1
ATOM 540 N N . VAL A 1 69 ? -4.969 6.452 6.572 1.00 93.81 69 VAL A N 1
ATOM 541 C CA . VAL A 1 69 ? -5.860 5.328 6.878 1.00 93.81 69 VAL A CA 1
ATOM 542 C C . VAL A 1 69 ? -6.326 4.651 5.594 1.00 93.81 69 VAL A C 1
ATOM 544 O O . VAL A 1 69 ? -6.420 5.286 4.539 1.00 93.81 69 VAL A O 1
ATOM 547 N N . LEU A 1 70 ? -6.661 3.362 5.676 1.00 95.06 70 LEU A N 1
ATOM 548 C CA . LEU A 1 70 ? -7.209 2.621 4.541 1.00 95.06 70 LEU A CA 1
ATOM 549 C C . LEU A 1 70 ? -8.604 3.132 4.159 1.00 95.06 70 LEU A C 1
ATOM 551 O O . LEU A 1 70 ? -9.471 3.346 5.009 1.00 95.06 70 LEU A O 1
ATOM 555 N N . THR A 1 71 ? -8.851 3.261 2.857 1.00 96.12 71 THR A N 1
ATOM 556 C CA . THR A 1 71 ? -10.207 3.431 2.318 1.00 96.12 71 THR A CA 1
ATOM 557 C C . THR A 1 71 ? -10.938 2.085 2.273 1.00 96.12 71 THR A C 1
ATOM 559 O O . THR A 1 71 ? -10.347 1.027 2.492 1.00 96.12 71 THR A O 1
ATOM 562 N N . VAL A 1 72 ? -12.219 2.083 1.887 1.00 94.62 72 VAL A N 1
ATOM 563 C CA . VAL A 1 72 ? -12.953 0.835 1.597 1.00 94.62 72 VAL A CA 1
ATOM 564 C C . VAL A 1 72 ? -12.253 0.016 0.501 1.00 94.62 72 VAL A C 1
ATOM 566 O O . VAL A 1 72 ? -12.183 -1.209 0.595 1.00 94.62 72 VAL A O 1
ATOM 569 N N . LYS A 1 73 ? -11.693 0.675 -0.526 1.00 95.50 73 LYS A N 1
ATOM 570 C CA . LYS A 1 73 ? -10.906 0.007 -1.576 1.00 95.50 73 LYS A CA 1
ATOM 571 C C . LYS A 1 73 ? -9.605 -0.560 -1.001 1.00 95.50 73 LYS A C 1
ATOM 573 O O . LYS A 1 73 ? -9.279 -1.708 -1.287 1.00 95.50 73 LYS A O 1
ATOM 578 N N . GLY A 1 74 ? -8.927 0.193 -0.133 1.00 95.25 74 GLY A N 1
ATOM 579 C CA . GLY A 1 74 ? -7.740 -0.253 0.603 1.00 95.25 74 GLY A CA 1
ATOM 580 C C . GLY A 1 74 ? -7.983 -1.495 1.453 1.00 95.25 74 GLY A C 1
ATOM 581 O O . GLY A 1 74 ? -7.216 -2.448 1.384 1.00 95.25 74 GLY A O 1
ATOM 582 N N . GLN A 1 75 ? -9.090 -1.536 2.195 1.00 93.38 75 GLN A N 1
ATOM 583 C CA . GLN A 1 75 ? -9.473 -2.696 3.007 1.00 93.38 75 GLN A CA 1
ATOM 584 C C . GLN A 1 75 ? -9.785 -3.926 2.146 1.00 93.38 75 GLN A C 1
ATOM 586 O O . GLN A 1 75 ? -9.350 -5.032 2.466 1.00 93.38 75 GLN A O 1
ATOM 591 N N . LYS A 1 76 ? -10.502 -3.744 1.026 1.00 93.19 76 LYS A N 1
ATOM 592 C CA . LYS A 1 76 ? -10.749 -4.823 0.054 1.00 93.19 76 LYS A CA 1
ATOM 593 C C . LYS A 1 76 ? -9.443 -5.355 -0.529 1.00 93.19 76 LYS A C 1
ATOM 595 O O . LYS A 1 76 ? -9.275 -6.568 -0.609 1.00 93.19 76 LYS A O 1
ATOM 600 N N . TYR A 1 77 ? -8.521 -4.460 -0.881 1.00 95.12 77 TYR A N 1
ATOM 601 C CA . TYR A 1 77 ? -7.203 -4.820 -1.390 1.00 95.12 77 TYR A CA 1
ATOM 602 C C . TYR A 1 77 ? -6.388 -5.585 -0.340 1.00 95.12 77 TYR A C 1
ATOM 604 O O . TYR A 1 77 ? -5.901 -6.675 -0.623 1.00 95.12 77 TYR A O 1
ATOM 612 N N . LEU A 1 78 ? -6.313 -5.082 0.897 1.00 93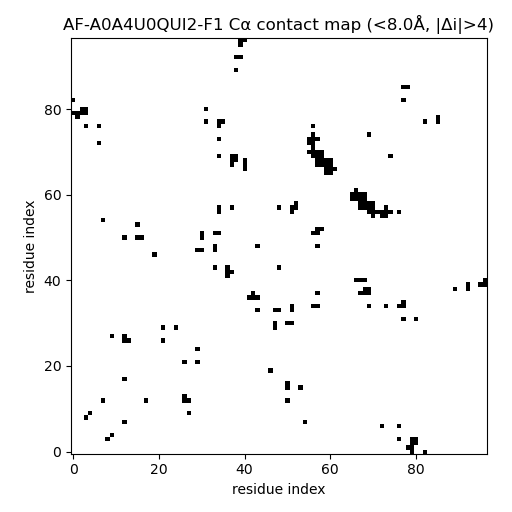.19 78 LEU A N 1
ATOM 613 C CA . LEU A 1 78 ? -5.633 -5.758 2.006 1.00 93.19 78 LEU A CA 1
ATOM 614 C C . LEU A 1 78 ? -6.192 -7.173 2.222 1.00 93.19 78 LEU A C 1
ATOM 616 O O . LEU A 1 78 ? -5.433 -8.127 2.376 1.00 93.19 78 LEU A O 1
ATOM 620 N N . ARG A 1 79 ? -7.519 -7.334 2.166 1.00 90.94 79 ARG A N 1
ATOM 621 C CA . ARG A 1 79 ? -8.175 -8.643 2.264 1.00 90.94 79 ARG A CA 1
ATOM 622 C C . ARG A 1 79 ? -7.891 -9.547 1.062 1.00 90.94 79 ARG A C 1
ATOM 624 O O . ARG A 1 79 ? -7.834 -10.758 1.237 1.00 90.94 79 ARG A O 1
ATOM 631 N N . ALA A 1 80 ? -7.732 -8.996 -0.137 1.00 92.62 80 ALA A N 1
ATOM 632 C CA . ALA A 1 80 ? -7.357 -9.770 -1.319 1.00 92.62 80 ALA A CA 1
ATOM 633 C C . ALA A 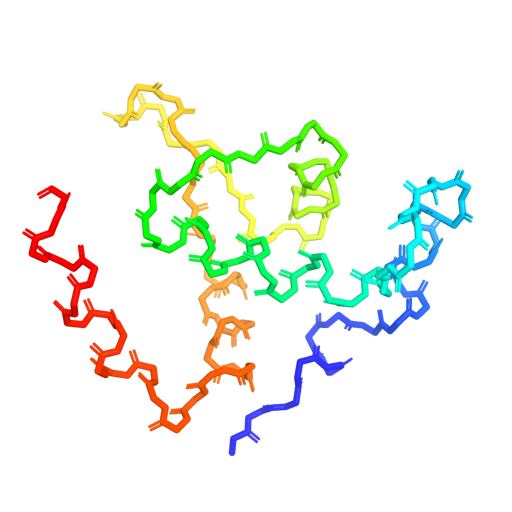1 80 ? -5.917 -10.301 -1.214 1.00 92.62 80 ALA A C 1
ATOM 635 O O . ALA A 1 80 ? -5.665 -11.446 -1.570 1.00 92.62 80 ALA A O 1
ATOM 636 N N . VAL A 1 81 ? -4.992 -9.508 -0.659 1.00 91.88 81 VAL A N 1
ATOM 637 C CA . VAL A 1 81 ? -3.588 -9.915 -0.467 1.00 91.88 81 VAL A CA 1
ATOM 638 C C . VAL A 1 81 ? -3.424 -10.899 0.696 1.00 91.88 81 VAL A C 1
ATOM 640 O O . VAL A 1 81 ? -2.751 -11.913 0.552 1.00 91.88 81 VAL A O 1
ATOM 643 N N . TYR A 1 82 ? -4.038 -10.617 1.849 1.00 88.69 82 TYR A N 1
ATOM 644 C CA . TYR A 1 82 ? -3.768 -11.333 3.105 1.00 88.69 82 TYR A CA 1
ATOM 645 C C . TYR A 1 82 ? -4.968 -12.126 3.633 1.00 88.69 82 TYR A C 1
ATOM 647 O O . TYR A 1 82 ? -4.998 -12.495 4.802 1.00 88.69 82 TYR A O 1
ATOM 655 N N . GLY A 1 83 ? -5.982 -12.387 2.806 1.00 79.88 83 GLY A N 1
ATOM 656 C CA . GLY A 1 83 ? -7.301 -12.874 3.228 1.00 79.88 83 GLY A CA 1
ATOM 657 C C . GLY A 1 83 ? -7.315 -14.085 4.162 1.00 79.88 83 GLY A C 1
ATOM 658 O O . GLY A 1 83 ? -8.195 -14.156 5.016 1.00 79.88 83 GLY A O 1
ATOM 659 N N . ALA A 1 84 ? -6.358 -15.008 4.035 1.00 69.88 84 ALA A N 1
ATOM 660 C CA . ALA A 1 84 ? -6.244 -16.171 4.920 1.00 69.88 84 ALA A CA 1
ATOM 661 C C . ALA A 1 84 ? -5.878 -15.793 6.368 1.00 69.88 84 ALA A C 1
ATOM 663 O O . ALA A 1 84 ? -6.325 -16.449 7.299 1.00 69.88 84 ALA A O 1
ATOM 664 N N . HIS A 1 85 ? -5.140 -14.697 6.549 1.00 70.12 85 HIS A N 1
ATOM 665 C CA . HIS A 1 85 ? -4.641 -14.209 7.839 1.00 70.12 85 HIS A CA 1
ATOM 666 C C . HIS A 1 85 ? -5.273 -12.868 8.243 1.00 70.12 85 HIS A C 1
ATOM 668 O O . HIS A 1 85 ? -4.942 -12.304 9.280 1.00 70.12 85 HIS A O 1
ATOM 674 N N . PHE A 1 86 ? -6.200 -12.335 7.441 1.00 71.38 86 PHE A N 1
ATOM 675 C CA . PHE A 1 86 ? -6.729 -10.980 7.600 1.00 71.38 86 PHE A CA 1
ATOM 676 C C . PHE A 1 86 ? -7.362 -10.746 8.977 1.00 71.38 86 PHE A C 1
ATOM 678 O O . PHE A 1 86 ? -7.066 -9.750 9.630 1.00 71.38 86 PHE A O 1
ATOM 685 N N . SER A 1 87 ? -8.201 -11.672 9.449 1.00 68.00 87 SER A N 1
ATOM 686 C CA . SER A 1 87 ? -8.856 -11.556 10.761 1.00 68.00 87 SER A CA 1
ATOM 687 C C . SER A 1 87 ? -7.859 -11.597 11.925 1.00 68.00 87 SER A C 1
ATOM 689 O O . SER A 1 87 ? -8.043 -10.903 12.922 1.00 68.00 87 SER A O 1
ATOM 691 N N . GLU A 1 88 ? -6.796 -12.391 11.794 1.00 69.25 88 GLU A N 1
ATOM 692 C CA . GLU A 1 88 ? -5.730 -12.515 12.790 1.00 69.25 88 GLU A CA 1
ATOM 693 C C . GLU A 1 88 ? -4.847 -11.262 12.814 1.00 69.25 88 GLU A C 1
ATOM 695 O O . GLU A 1 88 ? -4.615 -10.674 13.869 1.00 69.25 88 GLU A O 1
ATOM 700 N N . MET A 1 89 ? -4.457 -10.774 11.639 1.00 70.00 89 MET A N 1
ATOM 701 C CA . MET A 1 89 ? -3.687 -9.543 11.480 1.00 70.00 89 MET A CA 1
ATOM 702 C C . MET A 1 89 ? -4.427 -8.319 12.033 1.00 70.00 89 MET A C 1
ATOM 704 O O . MET A 1 89 ? -3.839 -7.529 12.769 1.00 70.00 89 MET A O 1
ATOM 708 N N . MET A 1 90 ? -5.725 -8.180 11.743 1.00 69.81 90 MET A N 1
ATOM 709 C CA . MET A 1 90 ? -6.532 -7.076 12.277 1.00 69.81 90 MET A CA 1
ATOM 710 C C . MET A 1 90 ? -6.687 -7.152 13.803 1.00 69.81 90 MET A C 1
ATOM 712 O O . MET A 1 90 ? -6.729 -6.110 14.454 1.00 69.81 90 MET A O 1
ATOM 716 N N . ARG A 1 91 ? -6.727 -8.359 14.393 1.00 66.88 91 ARG A N 1
ATOM 717 C CA . ARG A 1 91 ? -6.707 -8.524 15.857 1.00 66.88 91 ARG A CA 1
ATOM 718 C C . ARG A 1 91 ? -5.405 -8.018 16.466 1.00 66.88 91 ARG A C 1
ATOM 720 O O . ARG A 1 91 ? -5.459 -7.317 17.467 1.00 66.88 91 ARG A O 1
ATOM 727 N N . ILE A 1 92 ? -4.260 -8.358 15.878 1.00 65.25 92 ILE A N 1
ATOM 728 C CA . ILE A 1 92 ? -2.946 -7.939 16.392 1.00 65.25 92 ILE A CA 1
ATOM 729 C C . ILE A 1 92 ? -2.796 -6.414 16.303 1.00 65.25 92 ILE A C 1
ATOM 731 O O . ILE A 1 92 ? -2.343 -5.786 17.255 1.00 65.25 92 ILE A O 1
ATOM 735 N N . GLY A 1 93 ? -3.238 -5.799 15.201 1.00 58.75 93 GLY A N 1
ATOM 736 C CA . GLY A 1 93 ? -3.122 -4.349 15.005 1.00 58.75 93 GLY A CA 1
ATOM 737 C C . GLY A 1 93 ? -3.970 -3.523 15.973 1.00 58.75 93 GLY A C 1
ATOM 738 O O . GLY A 1 93 ? -3.532 -2.467 16.417 1.00 58.75 93 GLY A O 1
ATOM 739 N N . ALA A 1 94 ? -5.141 -4.029 16.372 1.00 58.44 94 ALA A N 1
ATOM 740 C CA . ALA A 1 94 ? -6.031 -3.351 17.316 1.00 58.44 94 ALA A CA 1
ATOM 741 C C . ALA A 1 94 ? -5.482 -3.263 18.755 1.00 58.44 94 ALA A C 1
ATOM 743 O O . ALA A 1 94 ? -6.000 -2.484 19.547 1.00 58.44 94 ALA A O 1
ATOM 744 N N . HIS A 1 95 ? -4.452 -4.042 19.107 1.00 51.03 95 HIS A N 1
ATOM 745 C CA . HIS A 1 95 ? -3.821 -4.003 20.434 1.00 51.03 95 HIS A CA 1
ATOM 746 C C . HIS A 1 95 ? -2.662 -2.999 20.544 1.00 51.03 95 HIS A C 1
ATOM 748 O O . HIS A 1 95 ? -2.144 -2.794 21.640 1.00 51.03 95 HIS A O 1
ATOM 754 N N . HIS A 1 96 ? -2.256 -2.382 19.431 1.00 43.84 96 HIS A N 1
ATOM 755 C CA . HIS A 1 96 ? -1.128 -1.447 19.370 1.00 43.84 96 HIS A CA 1
ATOM 756 C C . HIS A 1 96 ? -1.524 -0.023 18.937 1.00 43.84 96 HIS A C 1
ATOM 758 O O . HIS A 1 96 ? -0.634 0.802 18.728 1.00 43.84 96 HIS A O 1
ATOM 764 N N . ALA A 1 97 ? -2.826 0.254 18.801 1.00 41.69 97 ALA A N 1
ATOM 765 C CA . ALA A 1 97 ? -3.387 1.552 18.418 1.00 41.69 97 ALA A CA 1
ATOM 766 C C . ALA A 1 97 ? -3.991 2.298 19.615 1.00 41.69 97 ALA A C 1
ATOM 768 O O . ALA A 1 97 ? -4.594 1.625 20.483 1.00 41.69 97 ALA A O 1
#